Protein AF-A0A1G7ZBR9-F1 (afdb_monomer)

Mean predicted aligned error: 8.71 Å

Structure (mmCIF, N/CA/C/O backbone):
data_AF-A0A1G7ZBR9-F1
#
_entry.id   AF-A0A1G7ZBR9-F1
#
loop_
_atom_site.group_PDB
_atom_site.id
_atom_site.type_symbol
_atom_site.label_atom_id
_atom_site.label_alt_id
_atom_site.label_comp_id
_atom_site.label_asym_id
_atom_site.label_entity_id
_atom_site.label_seq_id
_atom_site.pdbx_PDB_ins_code
_atom_site.Cartn_x
_atom_site.Cartn_y
_atom_site.Cartn_z
_atom_site.occupancy
_atom_site.B_iso_or_equiv
_atom_site.auth_seq_id
_atom_site.auth_comp_id
_atom_site.auth_asym_id
_atom_site.auth_atom_id
_atom_site.pdbx_PDB_model_num
ATOM 1 N N . MET A 1 1 ? 7.371 2.960 0.734 1.00 92.56 1 MET A N 1
ATOM 2 C CA . MET A 1 1 ? 6.202 3.385 1.542 1.00 92.56 1 MET A CA 1
ATOM 3 C C . MET A 1 1 ? 5.637 2.192 2.300 1.00 92.56 1 MET A C 1
ATOM 5 O O . MET A 1 1 ? 5.689 1.092 1.773 1.00 92.56 1 MET A O 1
ATOM 9 N N . LEU A 1 2 ? 5.112 2.381 3.513 1.00 95.38 2 LEU A N 1
ATOM 10 C CA . LEU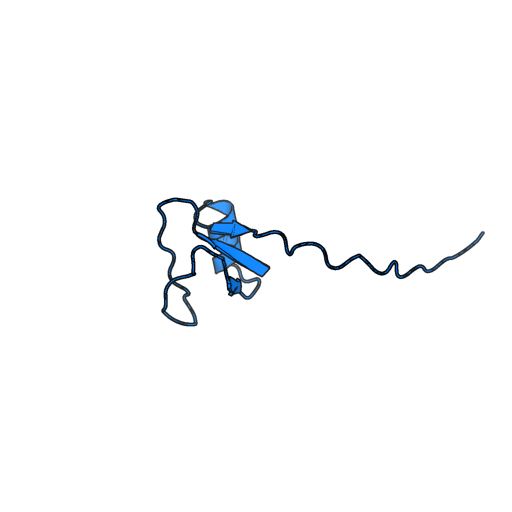 A 1 2 ? 4.476 1.307 4.285 1.00 95.38 2 LEU A CA 1
ATOM 11 C C . LEU A 1 2 ? 2.966 1.317 4.013 1.00 95.38 2 LEU A C 1
ATOM 13 O O . LEU A 1 2 ? 2.308 2.324 4.270 1.00 95.38 2 LEU A O 1
ATOM 17 N N . VAL A 1 3 ? 2.419 0.227 3.476 1.00 96.12 3 VAL A N 1
ATOM 18 C CA . VAL A 1 3 ? 0.988 0.117 3.140 1.00 96.12 3 VAL A CA 1
ATOM 19 C C . VAL A 1 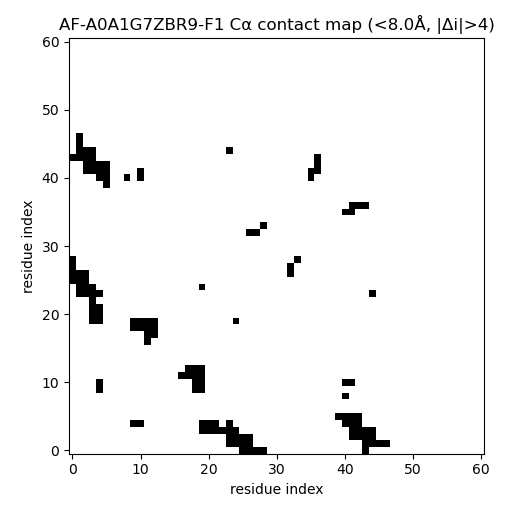3 ? 0.377 -1.140 3.739 1.00 96.12 3 VAL A C 1
ATOM 21 O O . VAL A 1 3 ? 1.058 -2.152 3.874 1.00 96.12 3 VAL A O 1
ATOM 24 N N . LYS A 1 4 ? -0.918 -1.097 4.054 1.00 96.81 4 LYS A N 1
ATOM 25 C CA . LYS A 1 4 ? -1.722 -2.275 4.417 1.00 96.81 4 LYS A CA 1
ATOM 26 C C . LYS A 1 4 ? -3.015 -2.324 3.594 1.00 96.81 4 LYS A C 1
ATOM 28 O O . LYS A 1 4 ? -3.462 -1.264 3.148 1.00 96.81 4 LYS A O 1
ATOM 33 N N . PRO A 1 5 ? -3.634 -3.501 3.393 1.00 97.88 5 PRO A N 1
ATOM 34 C CA . PRO A 1 5 ? -4.937 -3.597 2.744 1.00 97.88 5 PRO A CA 1
ATOM 3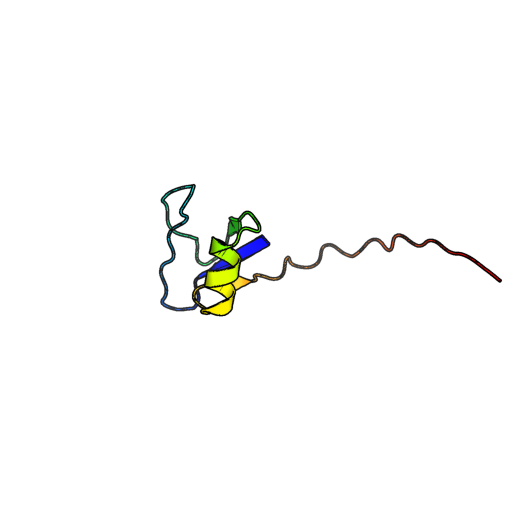5 C C . PRO A 1 5 ? -5.989 -2.795 3.511 1.00 97.88 5 PRO A C 1
ATOM 37 O O . PRO A 1 5 ? -5.936 -2.702 4.741 1.00 97.88 5 PRO A O 1
ATOM 40 N N . ALA A 1 6 ? -6.958 -2.224 2.798 1.00 96.81 6 ALA A N 1
ATOM 41 C CA . ALA A 1 6 ? -8.155 -1.719 3.455 1.00 96.81 6 ALA A CA 1
ATOM 42 C C . ALA A 1 6 ? -8.960 -2.878 4.070 1.00 96.81 6 ALA A C 1
ATOM 44 O O . ALA A 1 6 ? -8.852 -4.031 3.648 1.00 96.81 6 ALA A O 1
ATOM 45 N N . ASN A 1 7 ? -9.768 -2.575 5.088 1.00 94.06 7 ASN A N 1
ATOM 46 C CA . ASN A 1 7 ? -10.502 -3.595 5.837 1.00 94.06 7 ASN A CA 1
ATOM 47 C C . ASN A 1 7 ? -11.376 -4.457 4.910 1.00 94.06 7 ASN A C 1
ATOM 49 O O . ASN A 1 7 ? -12.191 -3.932 4.154 1.00 94.06 7 ASN A O 1
ATOM 53 N N . GLY A 1 8 ? -11.224 -5.779 5.008 1.00 94.12 8 GLY A N 1
ATOM 54 C CA . GLY A 1 8 ? -11.968 -6.742 4.192 1.00 94.12 8 GLY A CA 1
ATOM 55 C C . GLY A 1 8 ? -11.422 -6.941 2.775 1.00 94.12 8 GLY A C 1
ATOM 56 O O . GLY A 1 8 ? -12.008 -7.712 2.018 1.00 94.12 8 GLY A O 1
ATOM 57 N N . LEU A 1 9 ? -10.311 -6.288 2.412 1.00 95.94 9 LEU A N 1
ATOM 58 C CA . LEU A 1 9 ? -9.624 -6.517 1.145 1.00 95.94 9 LEU A CA 1
ATOM 59 C C . LEU A 1 9 ? -8.391 -7.396 1.320 1.00 95.94 9 LEU A C 1
ATOM 61 O O . LEU A 1 9 ? -7.684 -7.352 2.324 1.00 95.94 9 LEU A O 1
ATOM 65 N N . VAL A 1 10 ? -8.115 -8.165 0.271 1.00 96.19 10 VAL A N 1
ATOM 66 C CA . VAL A 1 10 ? -6.925 -8.998 0.143 1.00 96.19 10 VAL A CA 1
ATOM 67 C C . VAL A 1 10 ? -6.163 -8.509 -1.080 1.00 96.19 10 VAL A C 1
ATOM 69 O O . VAL A 1 10 ? -6.635 -8.640 -2.208 1.00 96.19 10 VAL A O 1
ATOM 72 N N . ILE A 1 11 ? -4.991 -7.916 -0.857 1.00 96.38 11 ILE A N 1
ATOM 73 C CA . ILE A 1 11 ? -4.164 -7.337 -1.918 1.00 96.38 11 ILE A CA 1
ATOM 74 C C . ILE A 1 11 ? -2.921 -8.197 -2.100 1.00 96.38 11 ILE A C 1
ATOM 76 O O . ILE A 1 11 ? -2.221 -8.496 -1.135 1.00 96.38 11 ILE A O 1
ATOM 80 N N . ARG A 1 12 ? -2.654 -8.591 -3.347 1.00 96.62 12 ARG A N 1
ATOM 81 C CA . ARG A 1 12 ? -1.449 -9.327 -3.723 1.00 96.62 12 ARG A CA 1
ATOM 82 C C . ARG A 1 12 ? -0.334 -8.356 -4.099 1.00 96.62 12 ARG A C 1
ATOM 84 O O . ARG A 1 12 ? -0.569 -7.389 -4.830 1.00 96.62 12 ARG A O 1
ATOM 91 N N . ASP A 1 13 ? 0.861 -8.641 -3.614 1.00 96.25 13 ASP A N 1
ATOM 92 C CA . ASP A 1 13 ? 2.098 -7.996 -4.025 1.00 96.25 13 ASP A CA 1
ATOM 93 C C . ASP A 1 13 ? 2.457 -8.456 -5.454 1.00 96.25 13 ASP A C 1
ATOM 95 O O . ASP A 1 13 ? 2.527 -9.665 -5.695 1.00 96.25 13 ASP A O 1
ATOM 99 N N . PRO A 1 14 ? 2.623 -7.548 -6.432 1.00 95.62 14 PRO A N 1
ATOM 100 C CA . PRO A 1 14 ? 2.956 -7.933 -7.801 1.00 95.62 14 PRO A CA 1
ATOM 101 C C . PRO A 1 14 ? 4.381 -8.486 -7.937 1.00 95.62 14 PRO A C 1
ATOM 103 O O . PRO A 1 14 ? 4.623 -9.262 -8.858 1.00 95.62 14 PRO A O 1
ATOM 106 N N . ASP A 1 15 ? 5.292 -8.117 -7.033 1.00 94.38 15 ASP A N 1
ATOM 107 C CA . ASP A 1 15 ? 6.704 -8.497 -7.100 1.00 94.38 15 ASP A CA 1
ATOM 108 C C . ASP A 1 15 ? 6.954 -9.788 -6.313 1.00 94.38 15 ASP A C 1
ATOM 110 O O . ASP A 1 15 ? 7.570 -10.729 -6.816 1.00 94.38 15 ASP A O 1
ATOM 114 N N . LEU A 1 16 ? 6.432 -9.860 -5.084 1.00 93.88 16 LEU A N 1
ATOM 115 C CA . LEU A 1 16 ? 6.600 -11.024 -4.203 1.00 93.88 16 LEU A CA 1
ATOM 116 C C . LEU A 1 16 ? 5.545 -12.113 -4.425 1.00 93.88 16 LEU A C 1
ATOM 118 O O . LEU A 1 16 ? 5.715 -13.245 -3.972 1.00 93.88 16 LEU A O 1
ATOM 122 N N . LEU A 1 17 ? 4.475 -11.795 -5.160 1.00 95.00 17 LEU A N 1
ATOM 123 C CA . LEU A 1 17 ? 3.397 -12.717 -5.523 1.00 95.00 17 LEU A CA 1
ATOM 124 C C . LEU A 1 17 ? 2.688 -13.365 -4.322 1.00 95.00 17 LEU A C 1
ATOM 126 O O . LEU A 1 17 ? 1.990 -14.372 -4.485 1.00 95.00 17 LEU A O 1
ATOM 130 N N . ASP A 1 18 ? 2.785 -12.762 -3.143 1.00 96.50 18 ASP A N 1
ATOM 131 C CA . ASP A 1 18 ? 2.098 -13.140 -1.913 1.00 96.50 18 ASP A CA 1
ATOM 132 C C . ASP A 1 18 ? 1.133 -12.031 -1.455 1.00 96.50 18 ASP A C 1
ATOM 134 O O . ASP A 1 18 ? 0.929 -11.030 -2.144 1.00 96.50 18 ASP A O 1
ATOM 138 N N . LEU A 1 19 ? 0.444 -12.248 -0.335 1.00 97.19 19 LEU A N 1
ATOM 139 C CA . LEU A 1 19 ? -0.543 -11.301 0.178 1.00 97.19 19 LEU A CA 1
ATOM 140 C C . LEU A 1 19 ? 0.120 -10.260 1.077 1.00 97.19 19 LEU A C 1
ATOM 142 O O . LEU A 1 19 ? 0.951 -10.599 1.919 1.00 97.19 19 LEU A O 1
ATOM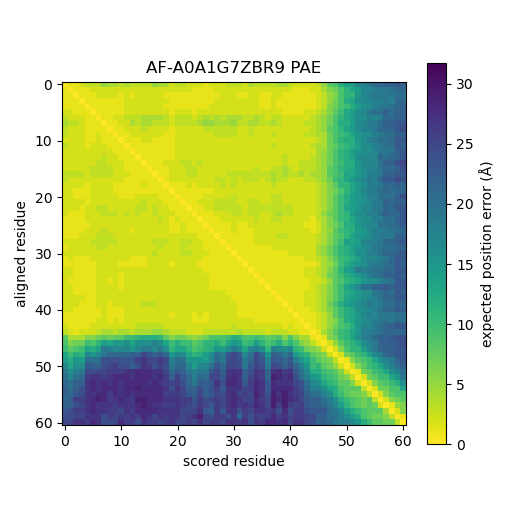 146 N N . ILE A 1 20 ? -0.303 -9.002 0.945 1.00 96.75 20 ILE A N 1
ATOM 147 C CA . ILE A 1 20 ? 0.110 -7.953 1.875 1.00 96.75 20 ILE A CA 1
ATOM 148 C C . ILE A 1 20 ? -0.507 -8.251 3.251 1.00 96.75 20 ILE A C 1
ATOM 150 O O . ILE A 1 20 ? -1.731 -8.377 3.346 1.00 96.75 20 ILE A O 1
ATOM 154 N N . PRO A 1 21 ? 0.305 -8.348 4.320 1.00 95.62 21 PRO A N 1
ATOM 155 C CA 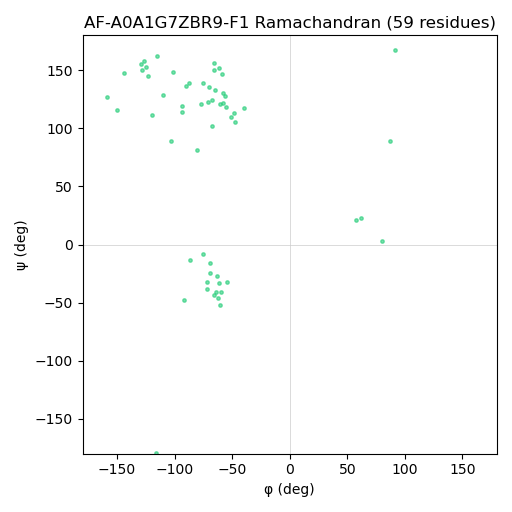. PRO A 1 21 ? -0.194 -8.574 5.672 1.00 95.62 21 PRO A CA 1
ATOM 156 C C . PRO A 1 21 ? -1.112 -7.445 6.152 1.00 95.62 21 PRO A C 1
ATOM 158 O O . PRO A 1 21 ? -0.919 -6.282 5.798 1.00 95.62 21 PRO A O 1
ATOM 161 N N . GLU A 1 22 ? -2.044 -7.754 7.055 1.00 93.56 22 GLU A N 1
ATOM 162 C CA . GLU A 1 22 ? -2.913 -6.742 7.685 1.00 93.56 22 GLU A CA 1
ATOM 163 C C . GLU A 1 22 ? -2.130 -5.716 8.522 1.00 93.56 22 GLU A C 1
ATOM 165 O O . GLU A 1 22 ? -2.542 -4.564 8.662 1.00 93.56 22 GLU A O 1
ATOM 170 N N . THR A 1 23 ? -0.962 -6.109 9.041 1.00 92.38 23 THR A N 1
ATOM 171 C CA . THR A 1 23 ? -0.017 -5.214 9.730 1.00 92.38 23 THR A CA 1
ATOM 172 C C . THR A 1 23 ? 0.658 -4.219 8.785 1.00 92.38 23 THR A C 1
ATOM 174 O O . THR A 1 23 ? 1.235 -3.234 9.237 1.00 92.38 23 THR A O 1
ATOM 177 N N . GLY A 1 24 ? 0.581 -4.471 7.479 1.00 93.81 24 GLY A N 1
ATOM 178 C CA . GLY A 1 24 ? 1.246 -3.721 6.428 1.00 93.81 24 GLY A CA 1
ATOM 179 C C . GLY A 1 24 ? 2.625 -4.257 6.048 1.00 93.81 24 GLY A C 1
ATOM 180 O O . GLY A 1 24 ? 3.200 -5.112 6.726 1.00 93.81 24 GLY A O 1
ATOM 181 N N . ARG A 1 25 ? 3.138 -3.752 4.924 1.00 94.56 25 ARG A N 1
ATOM 182 C CA . ARG A 1 25 ? 4.438 -4.078 4.329 1.00 94.56 25 ARG A CA 1
ATOM 183 C C . ARG A 1 25 ? 5.059 -2.844 3.690 1.00 94.56 25 ARG A C 1
ATOM 185 O O . ARG A 1 25 ? 4.355 -1.974 3.176 1.00 94.56 25 ARG A O 1
ATOM 192 N N . GLU A 1 26 ? 6.387 -2.782 3.726 1.00 95.75 26 GLU A N 1
ATOM 193 C CA . GLU A 1 26 ? 7.146 -1.784 2.987 1.00 95.75 26 GLU A CA 1
ATOM 194 C C . GLU A 1 26 ? 7.227 -2.168 1.508 1.00 95.75 26 GLU A C 1
ATOM 196 O O . GLU A 1 26 ? 7.711 -3.240 1.153 1.00 95.75 26 GLU A O 1
ATOM 201 N N . VAL A 1 27 ? 6.721 -1.286 0.654 1.00 94.81 27 VAL A N 1
ATOM 202 C CA . VAL A 1 27 ? 6.636 -1.472 -0.795 1.00 94.81 27 VAL A CA 1
ATOM 203 C C . VAL A 1 27 ? 7.315 -0.308 -1.522 1.00 94.81 27 VAL A C 1
ATOM 205 O O . VAL A 1 27 ? 7.369 0.808 -0.980 1.00 94.81 27 VAL A O 1
ATOM 208 N N . PRO A 1 28 ? 7.837 -0.519 -2.743 1.00 95.31 28 PRO A N 1
ATOM 209 C CA . PRO A 1 28 ? 8.441 0.556 -3.518 1.00 95.31 28 PRO A CA 1
ATOM 210 C C . PRO A 1 28 ? 7.397 1.607 -3.916 1.00 95.31 28 PRO A C 1
ATOM 212 O O . PRO A 1 28 ? 6.214 1.317 -4.095 1.00 95.31 28 PRO A O 1
ATOM 215 N N . GLU A 1 29 ? 7.832 2.856 -4.061 1.00 94.06 29 GLU A N 1
ATOM 216 C CA . GLU A 1 29 ? 6.970 3.948 -4.507 1.00 94.06 29 GLU A CA 1
ATOM 217 C C . GLU A 1 29 ? 6.818 3.919 -6.033 1.00 94.06 29 GLU A C 1
ATOM 219 O O . GLU A 1 29 ? 7.518 4.605 -6.769 1.00 94.06 29 GLU A O 1
ATOM 224 N N . THR A 1 30 ? 5.923 3.051 -6.506 1.00 96.75 30 THR A N 1
ATOM 225 C CA . THR A 1 30 ? 5.629 2.855 -7.932 1.00 96.75 3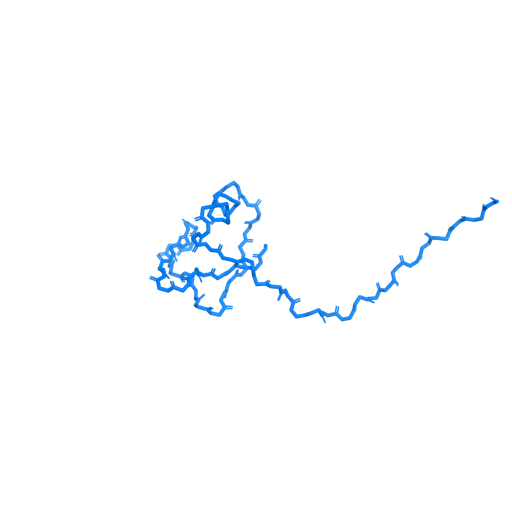0 THR A CA 1
ATOM 226 C C . THR A 1 30 ? 4.197 3.257 -8.266 1.00 96.75 30 THR A C 1
ATOM 228 O O . THR A 1 30 ? 3.320 3.294 -7.395 1.00 96.75 30 THR A O 1
ATOM 231 N N . ASP A 1 31 ? 3.926 3.480 -9.554 1.00 97.31 31 ASP A N 1
ATOM 232 C CA . ASP A 1 31 ? 2.589 3.819 -10.059 1.00 97.31 31 ASP A CA 1
ATOM 233 C C . ASP A 1 31 ? 1.517 2.796 -9.651 1.00 97.31 31 ASP A C 1
ATOM 235 O O . ASP A 1 31 ? 0.365 3.162 -9.407 1.00 97.31 31 ASP A O 1
ATOM 239 N N . TYR A 1 32 ? 1.888 1.515 -9.524 1.00 97.00 32 TYR A N 1
ATOM 240 C CA . TYR A 1 32 ? 0.981 0.460 -9.071 1.00 97.00 32 TYR A CA 1
ATOM 241 C C . TYR A 1 32 ? 0.447 0.739 -7.660 1.00 97.00 32 TYR A C 1
ATOM 243 O O . TYR A 1 32 ? -0.768 0.738 -7.442 1.00 97.00 32 TYR A O 1
ATOM 251 N N . TRP A 1 33 ? 1.345 1.012 -6.711 1.00 96.62 33 TRP A N 1
ATOM 252 C CA . TRP A 1 33 ? 0.987 1.254 -5.315 1.00 96.62 33 TRP A CA 1
ATOM 253 C C . TRP A 1 33 ? 0.306 2.608 -5.127 1.0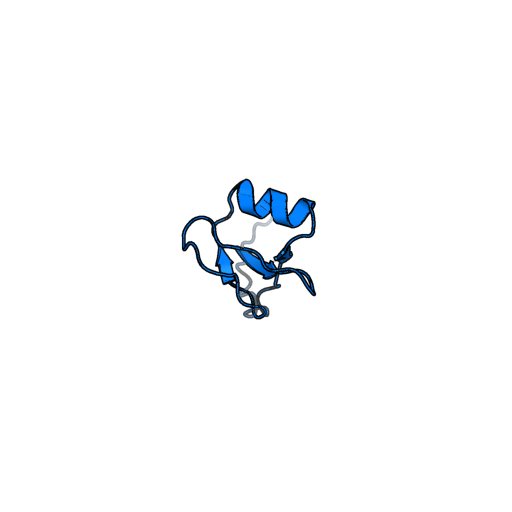0 96.62 33 TRP A C 1
ATOM 255 O O . TRP A 1 33 ? -0.683 2.700 -4.400 1.00 96.62 33 TRP A O 1
ATOM 265 N N . MET A 1 34 ? 0.751 3.639 -5.852 1.00 97.44 34 MET A N 1
ATOM 266 C CA . MET A 1 34 ? 0.070 4.935 -5.869 1.00 97.44 34 MET A CA 1
ATOM 267 C C . MET A 1 34 ? -1.370 4.819 -6.375 1.00 97.44 34 MET A C 1
ATOM 269 O O . MET A 1 34 ? -2.273 5.432 -5.806 1.00 97.44 34 MET A O 1
ATOM 273 N N . ARG A 1 35 ? -1.616 4.017 -7.421 1.00 97.94 35 ARG A N 1
ATOM 274 C CA . ARG A 1 35 ? -2.975 3.758 -7.911 1.00 97.94 35 ARG A CA 1
ATOM 275 C C . ARG A 1 35 ? -3.826 3.067 -6.848 1.00 97.94 35 ARG A C 1
ATOM 277 O O . ARG A 1 35 ? -4.925 3.533 -6.582 1.00 97.94 35 ARG A O 1
ATOM 284 N N . ARG A 1 36 ? -3.306 2.032 -6.180 1.00 97.44 36 ARG A N 1
ATOM 285 C CA . ARG A 1 36 ? -4.041 1.336 -5.105 1.00 97.44 36 ARG A CA 1
ATOM 286 C C . ARG A 1 36 ? -4.377 2.244 -3.923 1.00 97.44 36 ARG A C 1
ATOM 288 O O . ARG A 1 36 ? -5.433 2.078 -3.321 1.00 97.44 36 ARG A O 1
ATOM 295 N N . LEU A 1 37 ? -3.523 3.220 -3.614 1.00 96.94 37 LEU A N 1
ATOM 296 C CA . LEU A 1 37 ? -3.838 4.257 -2.628 1.00 96.94 37 LEU A CA 1
ATOM 297 C C . LEU A 1 37 ? -4.983 5.167 -3.093 1.00 96.94 37 LEU A C 1
ATOM 299 O O . LEU A 1 37 ? -5.878 5.470 -2.306 1.00 96.94 37 LEU A O 1
ATOM 303 N N . ARG A 1 38 ? -4.987 5.588 -4.366 1.00 97.56 38 ARG A N 1
ATOM 304 C CA . ARG A 1 38 ? -6.072 6.408 -4.943 1.00 97.56 38 ARG A CA 1
ATOM 305 C C . ARG A 1 38 ? -7.405 5.662 -4.964 1.00 97.56 38 ARG A C 1
ATOM 307 O O . ARG A 1 38 ? -8.426 6.247 -4.610 1.00 97.56 38 ARG A O 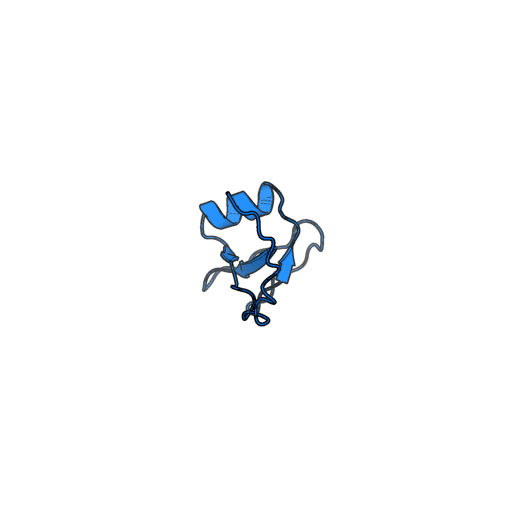1
ATOM 314 N N . ASP A 1 39 ? -7.367 4.378 -5.305 1.00 97.75 39 ASP A N 1
ATOM 315 C CA . ASP A 1 39 ? -8.539 3.497 -5.350 1.00 97.75 39 ASP A CA 1
ATOM 316 C C . ASP A 1 39 ? -9.009 3.077 -3.942 1.00 97.75 39 ASP A C 1
ATOM 318 O O . ASP A 1 39 ? -10.091 2.515 -3.792 1.00 97.75 39 ASP A O 1
ATOM 322 N N . LYS A 1 40 ? -8.236 3.410 -2.894 1.00 96.94 40 LYS A N 1
ATOM 323 C CA . LYS A 1 40 ? -8.467 3.043 -1.483 1.00 96.94 40 LYS A CA 1
ATOM 324 C C . LYS A 1 40 ? -8.454 1.535 -1.227 1.00 96.94 40 LYS A C 1
ATOM 326 O O . LYS A 1 40 ? -8.984 1.073 -0.219 1.00 96.94 40 LYS A O 1
ATOM 331 N N . ASP A 1 41 ? -7.803 0.782 -2.106 1.00 97.25 41 ASP A N 1
ATOM 332 C CA . ASP A 1 41 ? -7.568 -0.651 -1.932 1.00 97.25 41 ASP A CA 1
ATOM 333 C C . ASP A 1 41 ? -6.532 -0.931 -0.837 1.00 97.25 41 ASP A C 1
ATOM 335 O O . ASP A 1 41 ? -6.588 -1.937 -0.127 1.00 97.25 41 ASP A O 1
ATOM 339 N N . VAL A 1 42 ? -5.570 -0.019 -0.701 1.00 97.31 42 VAL A N 1
ATOM 340 C CA . VAL A 1 42 ? -4.584 -0.001 0.378 1.00 97.31 42 VAL A CA 1
ATOM 341 C C . VAL A 1 42 ? -4.597 1.359 1.058 1.00 97.31 42 VAL A C 1
ATOM 343 O O . VAL A 1 42 ? -5.004 2.363 0.472 1.00 97.31 42 VAL A O 1
ATOM 346 N N . VAL A 1 43 ? -4.121 1.397 2.296 1.00 96.88 43 VAL A N 1
ATOM 347 C CA . VAL A 1 43 ? -3.928 2.626 3.069 1.00 96.88 43 VAL A CA 1
ATOM 348 C C . VAL A 1 43 ? -2.476 2.738 3.510 1.00 96.88 43 VAL A C 1
ATOM 350 O O . VAL A 1 43 ? -1.830 1.728 3.804 1.00 96.88 43 VAL A O 1
ATOM 353 N N . LEU A 1 44 ? -1.961 3.969 3.560 1.00 95.12 44 LEU A N 1
ATOM 354 C CA . LEU A 1 44 ? -0.653 4.239 4.150 1.00 95.12 44 LEU A CA 1
ATOM 355 C C . LEU A 1 44 ? -0.704 3.925 5.643 1.00 95.12 44 LEU A C 1
ATOM 357 O O . LEU A 1 44 ? -1.622 4.336 6.355 1.00 95.12 44 LEU A O 1
ATOM 361 N N . VAL A 1 45 ? 0.300 3.196 6.106 1.00 92.19 45 VAL A N 1
ATOM 362 C CA . VAL A 1 45 ? 0.573 3.038 7.526 1.00 92.19 45 VAL A CA 1
ATOM 363 C C . VAL A 1 45 ? 1.593 4.109 7.866 1.00 92.19 45 VAL A C 1
ATOM 365 O O . VAL A 1 45 ? 2.713 4.085 7.354 1.00 92.19 45 VAL A O 1
ATOM 368 N N . GLU A 1 46 ? 1.196 5.077 8.689 1.00 80.44 46 GLU A N 1
ATOM 369 C CA . GLU A 1 46 ? 2.145 6.057 9.204 1.00 80.44 46 GLU A CA 1
ATOM 370 C C . GLU A 1 46 ? 3.248 5.298 9.952 1.00 80.44 46 GLU A C 1
ATOM 372 O O . GLU A 1 46 ? 2.938 4.532 10.873 1.00 80.44 46 GLU A O 1
ATOM 377 N N . PRO A 1 47 ? 4.528 5.444 9.564 1.00 65.88 47 PRO A N 1
ATOM 378 C CA . PRO A 1 47 ? 5.598 4.914 10.383 1.00 65.88 47 PRO A CA 1
ATOM 379 C C . PRO A 1 47 ? 5.486 5.625 11.728 1.00 65.88 47 PRO A C 1
ATOM 381 O O . PRO A 1 47 ? 5.519 6.856 11.773 1.00 65.88 47 PRO A O 1
ATOM 384 N N . ALA A 1 48 ? 5.302 4.859 12.810 1.00 57.56 48 ALA A N 1
ATOM 385 C CA . ALA A 1 48 ? 5.336 5.402 14.161 1.00 57.56 48 ALA A CA 1
ATOM 386 C C . ALA A 1 48 ? 6.592 6.264 14.257 1.00 57.56 48 ALA A C 1
ATOM 388 O O . ALA A 1 48 ? 7.698 5.750 14.077 1.00 57.56 48 ALA A O 1
ATOM 389 N N . ALA A 1 49 ? 6.401 7.576 14.399 1.00 50.91 49 ALA A N 1
ATOM 390 C CA . ALA A 1 49 ? 7.465 8.545 14.236 1.00 50.91 49 ALA A CA 1
ATOM 391 C C . ALA A 1 49 ? 8.665 8.136 15.096 1.00 50.91 49 ALA A C 1
ATOM 393 O O . ALA A 1 49 ? 8.629 8.237 16.323 1.00 50.91 49 ALA A O 1
ATOM 394 N N . ALA A 1 50 ? 9.751 7.696 14.458 1.00 51.00 50 ALA A N 1
ATOM 395 C CA . ALA A 1 50 ? 11.052 7.862 15.073 1.00 51.00 50 ALA A CA 1
ATOM 396 C C . ALA A 1 50 ? 11.195 9.375 15.307 1.00 51.00 50 ALA A C 1
ATOM 398 O O . ALA A 1 50 ? 10.892 10.144 14.386 1.00 51.00 50 ALA A O 1
ATOM 399 N N . PRO A 1 51 ? 11.570 9.834 16.516 1.00 46.06 51 PRO A N 1
ATOM 400 C CA . PRO A 1 51 ? 11.626 11.256 16.806 1.00 46.06 51 PRO A CA 1
ATOM 401 C C . PRO A 1 51 ? 12.537 11.915 15.776 1.00 46.06 51 PRO A C 1
ATOM 403 O O . PRO A 1 51 ? 13.716 11.578 15.655 1.00 46.06 51 PRO A O 1
ATOM 406 N N . VAL A 1 52 ? 11.954 12.829 15.004 1.00 47.47 52 VAL A N 1
ATOM 407 C CA . VAL A 1 52 ? 12.644 13.721 14.078 1.00 47.47 52 VAL A CA 1
ATOM 408 C C . VAL A 1 52 ? 13.832 14.345 14.809 1.00 47.47 52 VAL A C 1
ATOM 410 O O . VAL A 1 52 ? 13.667 15.246 15.631 1.00 47.47 52 VAL A O 1
ATOM 413 N N . LYS A 1 53 ? 15.054 13.895 14.504 1.00 45.84 53 LYS A N 1
ATOM 414 C CA . LYS A 1 53 ? 16.227 14.739 14.718 1.00 45.84 53 LYS A CA 1
ATOM 415 C C . LYS A 1 53 ? 16.104 15.886 13.725 1.00 45.84 53 LYS A C 1
ATOM 417 O O . LYS A 1 53 ? 16.364 15.720 12.534 1.00 45.84 53 LYS A O 1
ATOM 422 N N . GLN A 1 54 ? 15.676 17.038 14.240 1.00 51.69 54 GLN A N 1
ATOM 423 C CA . GLN A 1 54 ? 15.885 18.338 13.617 1.00 51.69 54 GLN A CA 1
ATOM 424 C C . GLN A 1 54 ? 17.298 18.384 13.027 1.00 51.69 54 GLN A C 1
ATOM 426 O O . GLN A 1 54 ? 18.287 18.296 13.752 1.00 51.69 54 GLN A O 1
ATOM 431 N N . SER A 1 55 ? 17.386 18.528 11.710 1.00 46.31 55 SER A N 1
ATOM 432 C CA . SER A 1 55 ? 18.611 18.963 11.048 1.00 46.31 55 SER A CA 1
ATOM 433 C C . SER A 1 55 ? 18.409 20.421 10.671 1.00 46.31 55 SER A C 1
ATOM 435 O O . SER A 1 55 ? 17.879 20.741 9.612 1.00 46.31 55 SER A O 1
ATOM 437 N N . ALA A 1 56 ? 18.763 21.302 11.601 1.00 52.72 56 ALA A N 1
ATOM 438 C CA . ALA A 1 56 ? 18.843 22.734 11.383 1.00 52.72 56 ALA A CA 1
ATOM 439 C C . ALA A 1 56 ? 20.025 23.086 10.461 1.00 52.72 56 ALA A C 1
ATOM 441 O O . ALA A 1 56 ? 21.139 22.620 10.688 1.00 52.72 56 ALA A O 1
ATOM 442 N N . LYS A 1 57 ? 19.781 23.972 9.491 1.00 45.03 57 LYS A N 1
ATOM 443 C CA . LYS A 1 57 ? 20.658 25.072 9.029 1.00 45.03 57 LYS A CA 1
ATOM 444 C C . LYS A 1 57 ? 19.680 26.149 8.524 1.00 45.03 57 LYS A C 1
ATOM 446 O O . LYS A 1 57 ? 18.882 25.837 7.655 1.00 45.03 57 LYS A O 1
ATOM 451 N N . GLY A 1 58 ? 19.536 27.356 9.068 1.00 47.97 58 GLY A N 1
ATOM 452 C CA . GLY A 1 58 ? 20.533 28.269 9.610 1.00 47.97 58 GLY A CA 1
ATOM 453 C C . GLY A 1 58 ? 21.082 29.135 8.474 1.00 47.97 58 GLY A C 1
ATOM 454 O O . GLY A 1 58 ? 22.067 28.736 7.862 1.00 47.97 58 GLY A O 1
ATOM 455 N N . SER A 1 59 ? 20.465 30.286 8.185 1.00 48.94 59 SER A N 1
ATOM 456 C CA . SER A 1 59 ? 21.193 31.426 7.614 1.00 48.94 59 SER A CA 1
ATOM 457 C C . SER A 1 59 ? 20.458 32.748 7.834 1.00 48.94 59 SER A C 1
ATOM 459 O O . SER A 1 59 ? 19.270 32.878 7.552 1.00 48.94 59 SER A O 1
ATOM 461 N N . THR A 1 60 ? 21.230 33.656 8.408 1.00 40.78 60 THR A N 1
ATOM 462 C CA . THR A 1 60 ? 21.028 35.059 8.755 1.00 40.78 60 THR A CA 1
ATOM 463 C C . THR A 1 60 ? 21.089 35.952 7.514 1.00 40.78 60 THR A C 1
ATOM 465 O O . THR A 1 60 ? 21.980 35.735 6.698 1.00 40.78 60 THR A 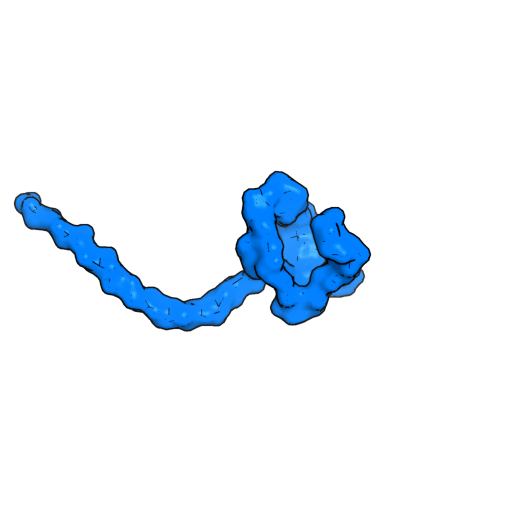O 1
ATOM 468 N N . ASP A 1 61 ? 20.209 36.952 7.420 1.00 52.47 61 ASP A N 1
ATOM 469 C CA . ASP A 1 61 ? 20.536 38.385 7.232 1.00 52.47 61 ASP A CA 1
ATOM 470 C C . ASP A 1 61 ? 19.284 39.230 7.524 1.00 52.47 61 ASP A C 1
ATOM 472 O O . ASP A 1 61 ? 18.237 38.971 6.884 1.00 52.47 61 ASP A O 1
#

Nearest PDB structures (foldseek):
  2hjq-assembly1_A  TM=6.323E-01  e=4.026E+00  Bacillus subtilis

Sequence (61 aa):
MLVKPANGLVIRDPDLLDLIPETGREVPETDYWMRRLRDKDVVLVEPAAAPVKQSAKGSTD

Secondary structure (DSSP, 8-state):
-EEEEPTT---B-TTT-SBPPTT-EE----HHHHHHHHTTSEEE-----------------

Radius of gyration: 16.07 Å; Cα contacts (8 Å, |Δi|>4): 68; chains: 1; bounding box: 33×52×27 Å

Foldseek 3Di:
DWKAFDPPAWDADPVVRHTADNVTDDDDPDPVVVVCCVVNRMHDDPDPDPPDPDPDDDDDD

Solvent-accessible surface area (backbone atoms only — not comparable to full-atom values): 3998 Å² total; per-residue (Å²): 84,39,35,18,41,29,93,95,50,88,45,69,38,88,86,79,70,42,70,54,42,84,91,35,44,82,43,76,93,42,72,69,56,54,47,33,46,74,72,52,52,27,41,79,48,77,72,79,75,71,81,79,76,80,81,84,78,88,86,88,134

pLDDT: mean 84.32, std 19.92, range [40.78, 97.94]